Protein AF-W1WIB1-F1 (afdb_monomer_lite)

Secondary structure (DSSP, 8-state):
--HHHHHHHHHHHHHHHHHHHHT---SS---EEEETTEEEE-

Structure (mmCIF, N/CA/C/O backbone):
data_AF-W1WIB1-F1
#
_entry.id   AF-W1WIB1-F1
#
loop_
_atom_site.group_PDB
_atom_site.id
_atom_site.type_symbol
_atom_site.label_atom_id
_atom_site.label_alt_id
_atom_site.label_comp_id
_atom_site.label_asym_id
_atom_site.label_entity_id
_atom_site.label_seq_id
_atom_site.pdbx_PDB_ins_code
_atom_site.Cartn_x
_atom_site.Cartn_y
_atom_site.Cartn_z
_atom_site.occupancy
_atom_site.B_iso_or_equiv
_atom_site.auth_seq_id
_atom_site.auth_comp_id
_atom_site.auth_asym_id
_atom_site.auth_atom_id
_atom_site.pdbx_PDB_model_num
ATOM 1 N N . MET A 1 1 ? 10.412 14.966 -13.458 1.00 63.50 1 MET A N 1
ATOM 2 C CA . MET A 1 1 ? 10.528 13.717 -12.688 1.00 63.50 1 MET A CA 1
ATOM 3 C C . MET A 1 1 ? 11.017 12.644 -13.620 1.00 63.50 1 MET A C 1
ATOM 5 O O . MET A 1 1 ? 10.400 12.453 -14.663 1.00 63.50 1 MET A O 1
ATOM 9 N N . ASN A 1 2 ? 12.139 12.018 -13.288 1.00 86.62 2 ASN A N 1
ATOM 10 C CA . ASN A 1 2 ? 12.518 10.765 -13.934 1.00 86.62 2 ASN A CA 1
ATOM 11 C C . ASN A 1 2 ? 11.795 9.589 -13.250 1.00 86.62 2 ASN A C 1
ATOM 13 O O . ASN A 1 2 ? 11.269 9.740 -12.144 1.00 86.62 2 ASN A O 1
ATOM 17 N N . ASP A 1 3 ? 11.769 8.430 -13.904 1.00 87.12 3 ASP A N 1
ATOM 18 C CA . ASP A 1 3 ? 11.110 7.230 -13.373 1.00 87.12 3 ASP A CA 1
ATOM 19 C C . ASP A 1 3 ? 11.601 6.854 -11.972 1.00 87.12 3 ASP A C 1
ATOM 21 O O . ASP A 1 3 ? 10.798 6.493 -11.115 1.00 87.12 3 ASP A O 1
ATOM 25 N N . SER A 1 4 ? 12.898 6.996 -11.697 1.00 89.38 4 SER A N 1
ATOM 26 C CA . SER A 1 4 ? 13.483 6.670 -10.393 1.00 89.38 4 SER A CA 1
ATOM 27 C C . SER A 1 4 ? 13.011 7.611 -9.280 1.00 89.38 4 SER A C 1
ATOM 29 O O . SER A 1 4 ? 12.801 7.176 -8.151 1.00 89.38 4 SER A O 1
ATOM 31 N N . GLU A 1 5 ? 12.810 8.895 -9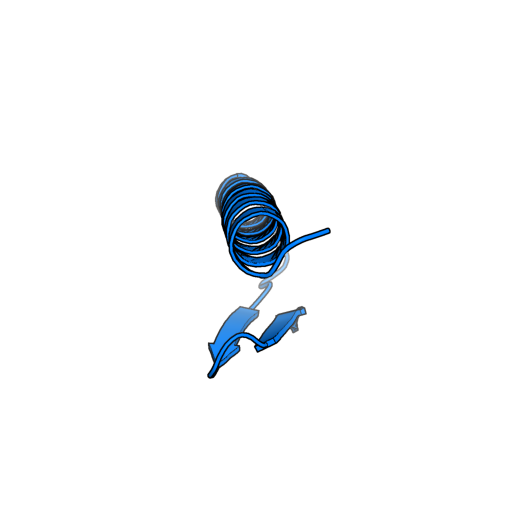.581 1.00 91.00 5 GLU A N 1
ATOM 32 C CA . GLU A 1 5 ? 12.238 9.862 -8.642 1.00 91.00 5 GLU A CA 1
ATOM 33 C C . GLU A 1 5 ? 10.769 9.561 -8.357 1.00 91.00 5 GLU A C 1
ATOM 35 O O . GLU A 1 5 ? 10.348 9.679 -7.209 1.00 91.00 5 GLU A O 1
ATOM 40 N N . PHE A 1 6 ? 10.006 9.152 -9.376 1.00 90.81 6 PHE A N 1
ATOM 41 C CA . PHE A 1 6 ? 8.614 8.736 -9.208 1.00 90.81 6 PHE A CA 1
ATOM 42 C C . PHE A 1 6 ? 8.503 7.491 -8.329 1.00 90.81 6 PHE A C 1
ATOM 44 O O . PHE A 1 6 ? 7.751 7.517 -7.361 1.00 90.81 6 PHE A O 1
ATOM 51 N N . HIS A 1 7 ? 9.288 6.448 -8.613 1.00 89.44 7 HIS A N 1
ATOM 52 C CA . HIS A 1 7 ? 9.258 5.205 -7.838 1.00 89.44 7 HIS A CA 1
ATOM 53 C C . HIS A 1 7 ? 9.637 5.464 -6.379 1.00 89.44 7 HIS A C 1
ATOM 55 O O . HIS A 1 7 ? 8.900 5.083 -5.482 1.00 89.44 7 HIS A O 1
ATOM 61 N N . ARG A 1 8 ? 10.699 6.243 -6.132 1.00 90.56 8 ARG A N 1
ATOM 62 C CA . ARG A 1 8 ? 11.100 6.607 -4.767 1.00 90.56 8 ARG A CA 1
ATOM 63 C C . ARG A 1 8 ? 10.005 7.360 -4.006 1.00 90.56 8 ARG A C 1
ATOM 65 O O . ARG A 1 8 ? 9.826 7.130 -2.815 1.00 90.56 8 ARG A O 1
ATOM 72 N N . LEU A 1 9 ? 9.309 8.287 -4.668 1.00 92.12 9 LEU A N 1
ATOM 73 C CA . LEU A 1 9 ? 8.213 9.036 -4.047 1.00 92.12 9 LEU A CA 1
ATOM 74 C C . LEU A 1 9 ? 6.992 8.149 -3.790 1.00 92.12 9 LEU A C 1
ATOM 76 O O . LEU A 1 9 ? 6.367 8.291 -2.744 1.00 92.12 9 LEU A O 1
ATOM 80 N N . ALA A 1 10 ? 6.671 7.247 -4.718 1.00 88.44 10 ALA A N 1
ATOM 81 C CA . ALA A 1 10 ? 5.591 6.284 -4.559 1.00 88.44 10 ALA A CA 1
ATOM 82 C C . ALA A 1 10 ? 5.877 5.333 -3.389 1.00 88.44 10 ALA A C 1
ATOM 84 O O . ALA A 1 10 ? 5.050 5.230 -2.492 1.00 88.44 10 ALA A O 1
ATOM 85 N N . ASP A 1 11 ? 7.070 4.738 -3.333 1.00 88.06 11 ASP A N 1
ATOM 86 C CA . ASP A 1 11 ? 7.488 3.840 -2.249 1.00 88.06 11 ASP A CA 1
ATOM 87 C C . ASP A 1 11 ? 7.429 4.535 -0.880 1.00 88.06 11 ASP A C 1
ATOM 89 O O . ASP A 1 11 ? 6.945 3.970 0.098 1.00 88.06 11 ASP A O 1
ATOM 93 N N . GLN A 1 12 ? 7.871 5.795 -0.806 1.00 90.19 12 GLN A N 1
ATOM 94 C CA . GLN A 1 12 ? 7.839 6.564 0.438 1.00 90.19 12 GLN A CA 1
ATOM 95 C C . GLN A 1 12 ? 6.409 6.942 0.862 1.00 90.19 12 GLN A C 1
ATOM 97 O O . GLN A 1 12 ? 6.099 6.954 2.056 1.0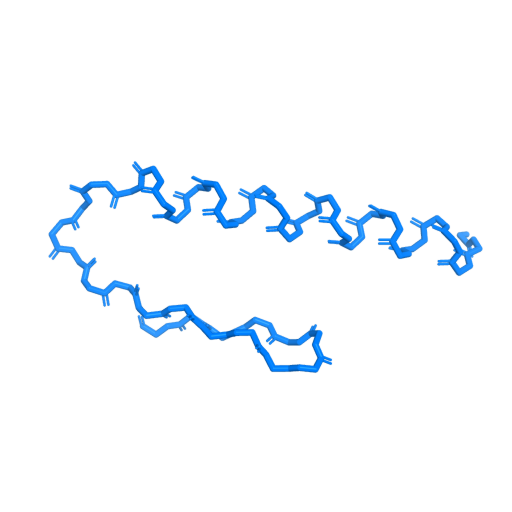0 90.19 12 GLN A O 1
ATOM 102 N N . LEU A 1 13 ? 5.537 7.251 -0.102 1.00 89.88 13 LEU A N 1
ATOM 103 C CA . LEU A 1 13 ? 4.120 7.488 0.156 1.00 89.88 13 LEU A CA 1
ATOM 104 C C . LEU A 1 13 ? 3.445 6.215 0.677 1.00 89.88 13 LEU A C 1
ATOM 106 O O . LEU A 1 13 ? 2.694 6.299 1.645 1.00 89.88 13 LEU A O 1
ATOM 110 N N . TRP A 1 14 ? 3.748 5.059 0.080 1.00 86.06 14 TRP A N 1
ATOM 111 C CA . TRP A 1 14 ? 3.211 3.771 0.513 1.00 86.06 14 TRP A CA 1
ATOM 112 C C . TRP A 1 14 ? 3.592 3.446 1.949 1.00 86.06 14 TRP A C 1
ATOM 114 O O . TRP A 1 14 ? 2.699 3.206 2.756 1.00 86.06 14 TRP A O 1
ATOM 124 N N . LEU A 1 15 ? 4.879 3.565 2.287 1.00 87.25 15 LEU A N 1
ATOM 125 C CA . LEU A 1 15 ? 5.361 3.344 3.650 1.00 87.25 15 LEU A CA 1
ATOM 126 C C . LEU A 1 15 ? 4.626 4.231 4.668 1.00 87.25 15 LEU A C 1
ATOM 128 O O . LEU A 1 15 ? 4.213 3.767 5.721 1.00 87.25 15 LEU A O 1
ATOM 132 N N . THR A 1 16 ? 4.405 5.504 4.325 1.00 89.50 16 THR A N 1
ATOM 133 C CA . THR A 1 16 ? 3.724 6.456 5.218 1.00 89.50 16 THR A CA 1
ATOM 134 C C . THR A 1 16 ? 2.256 6.085 5.447 1.00 89.50 16 THR A C 1
ATOM 136 O O . THR A 1 16 ? 1.718 6.330 6.526 1.00 89.50 16 THR A O 1
ATOM 139 N N . ILE A 1 17 ? 1.579 5.550 4.426 1.00 86.19 17 ILE A N 1
ATOM 140 C CA . ILE A 1 17 ? 0.176 5.138 4.537 1.00 86.19 17 ILE A CA 1
ATOM 141 C C . ILE A 1 17 ? 0.067 3.862 5.377 1.00 86.19 17 ILE A C 1
ATOM 143 O O . ILE A 1 17 ? -0.775 3.829 6.269 1.00 86.19 17 ILE A O 1
ATOM 147 N N . GLU A 1 18 ? 0.928 2.867 5.139 1.00 81.88 18 GLU A N 1
ATOM 148 C CA . GLU A 1 18 ? 0.975 1.629 5.933 1.00 81.88 18 GLU A CA 1
ATOM 149 C C . GLU A 1 18 ? 1.234 1.924 7.413 1.00 81.88 18 GLU A C 1
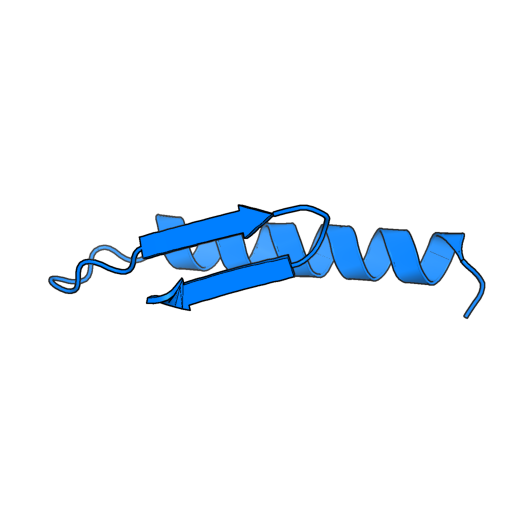ATOM 151 O O . GLU A 1 18 ? 0.418 1.555 8.250 1.00 81.88 18 GLU A O 1
ATOM 156 N N . GLU A 1 19 ? 2.282 2.691 7.736 1.00 86.00 19 GLU A N 1
ATOM 157 C CA . GLU A 1 19 ? 2.598 3.065 9.124 1.00 86.00 19 GLU A CA 1
ATOM 158 C C . GLU A 1 19 ? 1.413 3.751 9.819 1.00 86.00 19 GLU A C 1
ATOM 160 O O . GLU A 1 19 ? 1.150 3.528 10.998 1.00 86.00 19 GLU A O 1
ATOM 165 N N . ARG A 1 20 ? 0.660 4.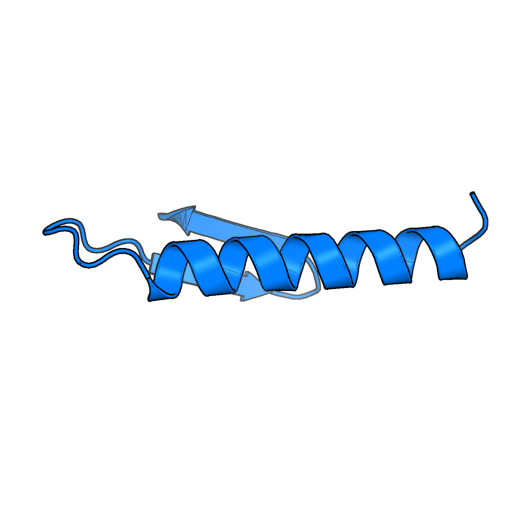587 9.092 1.00 84.31 20 ARG A N 1
ATOM 166 C CA . ARG A 1 20 ? -0.471 5.323 9.667 1.00 84.31 20 ARG A CA 1
ATOM 167 C C . ARG A 1 20 ? -1.704 4.453 9.896 1.00 84.31 20 ARG A C 1
ATOM 169 O O . ARG A 1 20 ? -2.478 4.783 10.797 1.00 84.31 20 ARG A O 1
ATOM 176 N N . LEU A 1 21 ? -1.898 3.431 9.063 1.00 79.50 21 LEU A N 1
ATOM 177 C CA . LEU A 1 21 ? -2.959 2.437 9.204 1.00 79.50 21 LEU A CA 1
ATOM 178 C C . LEU A 1 21 ? -2.627 1.451 10.331 1.00 79.50 21 LEU A C 1
ATOM 180 O O . LEU A 1 21 ? -3.495 1.190 11.154 1.00 79.50 21 LEU A O 1
ATOM 184 N N . ASP A 1 22 ? -1.374 1.002 10.436 1.00 76.31 22 ASP A N 1
ATOM 185 C CA . ASP A 1 22 ? -0.905 0.139 11.530 1.00 76.31 22 ASP A CA 1
ATOM 186 C C . ASP A 1 22 ? -0.981 0.839 12.900 1.00 76.31 22 ASP A C 1
ATOM 188 O O . ASP A 1 22 ? -1.372 0.232 13.896 1.00 76.31 22 ASP A O 1
ATOM 192 N N . ASP A 1 23 ? -0.652 2.135 12.960 1.00 80.62 23 ASP A N 1
ATOM 193 C CA . ASP A 1 23 ? -0.757 2.947 14.183 1.00 80.62 23 ASP A CA 1
ATOM 194 C C . ASP A 1 23 ? -2.211 3.264 14.583 1.00 80.62 23 ASP A C 1
ATOM 196 O O . ASP A 1 23 ? -2.466 3.891 15.622 1.00 80.62 23 ASP A O 1
ATOM 200 N N . TRP A 1 24 ? -3.190 2.912 13.750 1.00 75.19 24 TRP A N 1
ATOM 201 C CA . TRP A 1 24 ? -4.583 3.213 14.020 1.00 75.19 24 TRP A CA 1
ATOM 202 C C . TRP A 1 24 ? -5.236 2.138 14.896 1.00 75.19 24 TRP A C 1
ATOM 204 O O . TRP A 1 24 ? -5.842 1.188 14.423 1.00 75.19 24 TRP A O 1
ATOM 214 N N . ASP A 1 25 ? -5.187 2.366 16.208 1.00 67.44 25 ASP A N 1
ATOM 215 C CA . ASP A 1 25 ? -5.874 1.589 17.261 1.00 67.44 25 ASP A CA 1
ATOM 216 C C . ASP A 1 25 ? -7.391 1.906 17.349 1.00 67.44 25 ASP A C 1
ATOM 218 O O . ASP A 1 25 ? -7.992 1.955 18.424 1.00 67.44 25 ASP A O 1
ATOM 222 N N . GLY A 1 26 ? -8.011 2.269 16.221 1.00 65.75 26 GLY A N 1
ATOM 223 C CA . GLY A 1 26 ? -9.425 2.637 16.149 1.00 65.75 26 GLY A CA 1
ATOM 224 C C . GLY A 1 26 ? -10.334 1.410 16.063 1.00 65.75 26 GLY A C 1
ATOM 225 O O . GLY A 1 26 ? -9.997 0.437 15.408 1.00 65.75 26 GLY A O 1
ATOM 226 N N . ASP A 1 27 ? -11.532 1.484 16.656 1.00 66.25 27 ASP A N 1
ATOM 227 C CA . ASP A 1 27 ? -12.594 0.447 16.627 1.00 66.25 27 ASP A CA 1
ATOM 228 C C . ASP A 1 27 ? -13.255 0.283 15.241 1.00 66.25 27 ASP A C 1
ATOM 230 O O . ASP A 1 27 ? -14.449 0.034 15.098 1.00 66.25 27 ASP A O 1
ATOM 234 N N . SER A 1 28 ? -12.511 0.566 14.184 1.00 68.31 28 SER A N 1
ATOM 235 C CA . SER A 1 28 ? -12.971 0.500 12.812 1.00 68.31 28 SER A CA 1
ATOM 236 C C . SER A 1 28 ? -12.050 -0.469 12.092 1.00 68.31 28 SER A C 1
ATOM 238 O O . SER A 1 28 ? -10.835 -0.328 12.105 1.00 68.31 28 SER A O 1
ATOM 240 N N . ASP A 1 29 ? -12.658 -1.499 11.531 1.00 70.25 29 ASP A N 1
ATOM 241 C CA . ASP A 1 29 ? -1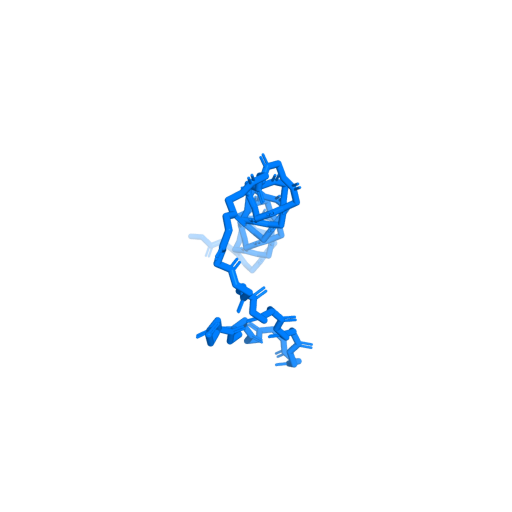1.987 -2.592 10.841 1.00 70.25 29 ASP A CA 1
ATOM 242 C C . ASP A 1 29 ? -11.625 -2.097 9.432 1.00 70.25 29 ASP A C 1
ATOM 244 O O . ASP A 1 29 ? -12.390 -2.302 8.495 1.00 70.25 29 ASP A O 1
ATOM 248 N N . ILE A 1 30 ? -10.555 -1.293 9.307 1.00 74.44 30 ILE A N 1
ATOM 249 C CA . ILE A 1 30 ? -10.069 -0.871 7.985 1.00 74.44 30 ILE A CA 1
ATOM 250 C C . ILE A 1 30 ? -9.282 -2.022 7.381 1.00 74.44 30 ILE A C 1
ATOM 252 O O . ILE A 1 30 ? -8.181 -2.349 7.829 1.00 74.44 30 ILE A O 1
ATOM 256 N N . ASP A 1 31 ? -9.821 -2.551 6.292 1.00 75.94 31 ASP A N 1
ATOM 257 C CA . ASP A 1 31 ? -9.132 -3.519 5.458 1.00 75.94 31 ASP A CA 1
ATOM 258 C C . ASP A 1 31 ? -8.269 -2.779 4.432 1.00 75.94 31 ASP A C 1
ATOM 260 O O . ASP A 1 31 ? -8.761 -1.948 3.660 1.00 75.94 31 ASP A O 1
ATOM 264 N N . CYS A 1 32 ? -6.975 -3.098 4.393 1.00 77.69 32 CYS A N 1
ATOM 265 C CA . CYS A 1 32 ? -6.033 -2.575 3.408 1.00 77.69 32 CYS A CA 1
ATOM 266 C C . CYS A 1 32 ? -5.504 -3.720 2.528 1.00 77.69 32 CYS A C 1
ATOM 268 O O . CYS A 1 32 ? -4.954 -4.702 3.029 1.00 77.69 32 CYS A O 1
ATOM 270 N N . GLU A 1 33 ? -5.633 -3.586 1.205 1.00 81.06 33 GLU A N 1
ATOM 271 C CA . GLU A 1 33 ? -5.057 -4.523 0.233 1.00 81.06 33 GLU A CA 1
ATOM 272 C C . GLU A 1 33 ? -4.206 -3.795 -0.810 1.00 81.06 33 GLU A C 1
ATOM 274 O O . GLU A 1 33 ? -4.665 -2.850 -1.460 1.00 81.06 33 GLU A O 1
ATOM 279 N N . ILE A 1 34 ? -2.984 -4.291 -1.037 1.00 79.94 34 ILE A N 1
ATOM 280 C CA . ILE A 1 34 ? -2.090 -3.817 -2.100 1.00 79.94 34 ILE A CA 1
ATOM 281 C C . ILE A 1 34 ? -2.029 -4.850 -3.224 1.00 79.94 34 ILE A C 1
ATOM 283 O O . ILE A 1 34 ? -1.531 -5.961 -3.051 1.00 79.94 34 ILE A O 1
ATOM 287 N N . ASN A 1 35 ? -2.467 -4.448 -4.416 1.00 80.94 35 ASN A N 1
ATOM 288 C CA . ASN A 1 35 ? -2.471 -5.276 -5.615 1.00 80.94 35 ASN A CA 1
ATOM 289 C C . ASN A 1 35 ? -1.799 -4.535 -6.779 1.00 80.94 35 ASN A C 1
ATOM 291 O O . ASN A 1 35 ? -2.343 -3.577 -7.323 1.00 80.94 35 ASN A O 1
ATOM 295 N N . GLY A 1 36 ? -0.598 -4.973 -7.178 1.00 80.94 36 GLY A N 1
ATOM 296 C CA . GLY A 1 36 ? 0.077 -4.467 -8.385 1.00 80.94 36 GLY A CA 1
ATOM 297 C C . GLY A 1 36 ? 0.366 -2.958 -8.389 1.00 80.94 36 GLY A C 1
ATOM 298 O O . GLY A 1 36 ? 0.342 -2.344 -9.452 1.00 80.94 36 GLY A O 1
ATOM 299 N N . GLY A 1 37 ? 0.611 -2.360 -7.218 1.00 79.81 37 GLY A N 1
ATOM 300 C CA . GLY A 1 37 ? 0.828 -0.915 -7.063 1.00 79.81 37 GLY A CA 1
ATOM 301 C C . GLY A 1 37 ? -0.449 -0.096 -6.845 1.00 79.81 37 GLY A C 1
ATOM 302 O O . GLY A 1 37 ? -0.395 1.130 -6.882 1.00 79.81 37 GLY A O 1
ATOM 303 N N . VAL A 1 38 ? -1.589 -0.754 -6.621 1.00 82.12 38 V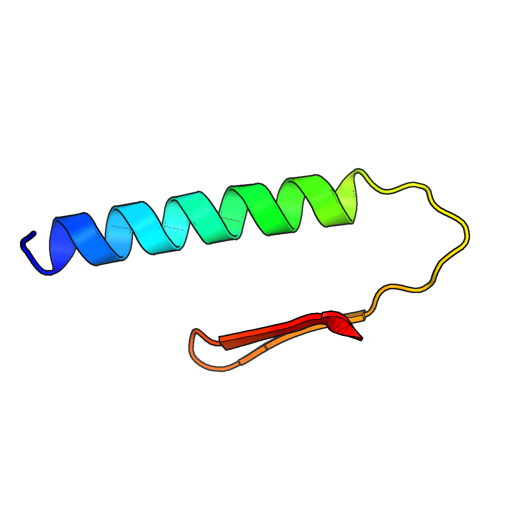AL A N 1
ATOM 304 C CA . VAL A 1 38 ? -2.853 -0.123 -6.224 1.00 82.12 38 VAL A CA 1
ATOM 305 C C . VAL A 1 38 ? -3.168 -0.507 -4.782 1.00 82.12 38 VAL A C 1
ATOM 307 O O . VAL A 1 38 ? -3.260 -1.695 -4.484 1.00 82.12 38 VAL A O 1
ATOM 310 N N . LEU A 1 39 ? -3.360 0.487 -3.914 1.00 81.38 39 LEU A N 1
ATOM 311 C CA . LEU A 1 39 ? -3.885 0.307 -2.559 1.00 81.38 39 LEU A CA 1
ATOM 312 C C . LEU A 1 39 ? -5.402 0.502 -2.567 1.00 81.38 39 LEU A C 1
ATOM 314 O O . LEU A 1 39 ? -5.898 1.514 -3.066 1.00 81.38 39 LEU A O 1
ATOM 318 N N . THR A 1 40 ? -6.117 -0.452 -1.987 1.00 84.25 40 THR A N 1
ATOM 319 C CA . THR A 1 40 ? -7.557 -0.374 -1.725 1.00 84.25 40 THR A CA 1
ATOM 320 C C . THR A 1 40 ? -7.775 -0.332 -0.218 1.00 84.25 40 THR A C 1
ATOM 322 O O . THR A 1 40 ? -7.132 -1.087 0.506 1.00 84.25 40 THR A O 1
ATOM 325 N N . ILE A 1 41 ? -8.650 0.569 0.233 1.00 82.81 41 ILE A N 1
ATOM 326 C CA . ILE A 1 41 ? -9.029 0.747 1.640 1.00 82.81 41 ILE A CA 1
ATOM 327 C C . ILE A 1 41 ? -10.547 0.563 1.720 1.00 82.81 41 ILE A C 1
ATOM 329 O O . ILE A 1 41 ? -11.265 1.227 0.960 1.00 82.81 41 ILE A O 1
ATOM 333 N N . THR A 1 42 ? -11.013 -0.325 2.598 1.00 78.06 42 THR A N 1
ATOM 334 C CA . THR A 1 42 ? -12.434 -0.687 2.773 1.00 78.06 42 THR A CA 1
ATOM 335 C C . THR A 1 42 ? -12.908 -0.485 4.199 1.00 78.06 42 THR A C 1
ATOM 337 O O . THR A 1 42 ? -12.075 -0.654 5.114 1.00 78.06 42 THR A O 1
#

pLDDT: mean 81.6, std 7.65, range [63.5, 92.12]

Sequence (42 aa):
MNDSEFHRLADQLWLTIEERLDDWDGDSDIDCEINGGVLTIT

Radius of gyration: 12.45 Å; chains: 1; bounding box: 26×19×31 Å

Organism: NCBI:txid1403943

InterPro domains:
  IPR002908 Frataxin/CyaY [PF01491] (1-42)
  IPR002908 Frataxin/CyaY [PS50810] (1-42)
  IPR036524 Frataxin/CyaY superfamily [G3DSA:3.30.920.10] (1-42)
  IPR036524 Frataxin/CyaY superfamily [SSF55387] (1-42)

Foldseek 3Di:
DDPVVVVVVLVVVVVVVVVVVVPPPDPDPWDWDDDPSDIDTD